Protein AF-A0A3P6TFD8-F1 (afdb_monomer)

Structure (mmCIF, N/CA/C/O backbone):
data_AF-A0A3P6TFD8-F1
#
_entry.id   AF-A0A3P6TFD8-F1
#
loop_
_atom_site.group_PDB
_atom_site.id
_atom_site.type_symbol
_atom_site.label_atom_id
_atom_site.label_alt_id
_atom_site.label_comp_id
_atom_site.label_asym_id
_atom_site.label_entity_id
_atom_site.label_seq_id
_atom_site.pdbx_PDB_ins_code
_atom_site.Cartn_x
_atom_site.Cartn_y
_atom_site.Cartn_z
_atom_site.occupancy
_atom_site.B_iso_or_equiv
_atom_site.auth_seq_id
_atom_site.auth_comp_id
_atom_site.auth_asym_id
_atom_site.auth_atom_id
_atom_site.pdbx_PDB_model_num
ATOM 1 N N . MET A 1 1 ? -7.578 26.033 0.607 1.00 36.38 1 MET A N 1
ATOM 2 C CA . MET A 1 1 ? -6.957 25.962 1.946 1.00 36.38 1 MET A CA 1
ATOM 3 C C . MET A 1 1 ? -6.969 24.503 2.386 1.00 36.38 1 MET A C 1
ATOM 5 O O . MET A 1 1 ? -8.046 23.945 2.525 1.00 36.38 1 MET A O 1
ATOM 9 N N . GLN A 1 2 ? -5.800 23.863 2.452 1.00 47.66 2 GLN A N 1
ATOM 10 C CA . GLN A 1 2 ? -5.614 22.438 2.784 1.00 47.66 2 GLN A CA 1
ATOM 11 C C . GLN A 1 2 ? -5.683 22.212 4.306 1.00 47.66 2 GLN A C 1
ATOM 13 O O . GLN A 1 2 ? -5.324 23.129 5.048 1.00 47.66 2 GLN A O 1
ATOM 18 N N . PRO A 1 3 ? -6.020 20.993 4.774 1.00 44.91 3 PRO A N 1
ATOM 19 C CA . PRO A 1 3 ? -5.415 20.532 6.021 1.00 44.91 3 PRO A CA 1
ATOM 20 C C . PRO A 1 3 ? -4.966 19.054 6.017 1.00 44.91 3 PRO A C 1
ATOM 22 O O . PRO A 1 3 ? -5.744 18.140 5.774 1.00 44.91 3 PRO A O 1
ATOM 25 N N . LEU A 1 4 ? -3.706 18.868 6.429 1.00 47.75 4 LEU A N 1
ATOM 26 C CA . LEU A 1 4 ? -3.262 17.859 7.400 1.00 47.75 4 LEU A CA 1
ATOM 27 C C . LEU A 1 4 ? -3.169 16.378 6.967 1.00 47.75 4 LEU A C 1
ATOM 29 O O . LEU A 1 4 ? -3.817 15.515 7.543 1.00 47.75 4 LEU A O 1
ATOM 33 N N . ILE A 1 5 ? -2.232 16.060 6.068 1.00 49.44 5 ILE A N 1
ATOM 34 C CA . ILE A 1 5 ? -1.654 14.695 5.961 1.00 49.44 5 ILE A CA 1
ATOM 35 C C . ILE A 1 5 ? -0.295 14.617 6.701 1.00 49.44 5 ILE A C 1
ATOM 37 O O . ILE A 1 5 ? 0.386 13.601 6.733 1.00 49.44 5 ILE A O 1
ATOM 41 N N . SER A 1 6 ? 0.127 15.694 7.363 1.00 42.91 6 SER A N 1
ATOM 42 C CA . SER A 1 6 ? 1.501 15.873 7.845 1.00 42.91 6 SER A CA 1
ATOM 43 C C . SER A 1 6 ? 1.810 15.293 9.233 1.00 42.91 6 SER A C 1
ATOM 45 O O . SER A 1 6 ? 2.805 15.689 9.837 1.00 42.91 6 SER A O 1
ATOM 47 N N . LYS A 1 7 ? 1.003 14.374 9.788 1.00 46.19 7 LYS A N 1
ATOM 48 C CA . LYS A 1 7 ? 1.238 13.924 11.175 1.00 46.19 7 LYS A CA 1
ATOM 49 C C . LYS A 1 7 ? 0.818 12.489 11.495 1.00 46.19 7 LYS A C 1
ATOM 51 O O . LYS A 1 7 ? 0.105 12.255 12.462 1.00 46.19 7 LYS A O 1
ATOM 56 N N . LEU A 1 8 ? 1.308 11.527 10.717 1.00 46.44 8 LEU A N 1
ATOM 57 C CA . LEU A 1 8 ? 1.321 10.113 11.128 1.00 46.44 8 LEU A CA 1
ATOM 58 C C . LEU A 1 8 ? 2.705 9.454 11.072 1.00 46.44 8 LEU A C 1
ATOM 60 O O . LEU A 1 8 ? 2.848 8.320 11.508 1.00 46.44 8 LEU A O 1
ATOM 64 N N . PHE A 1 9 ? 3.749 10.171 10.652 1.00 49.31 9 PHE A N 1
ATOM 65 C CA . PHE A 1 9 ? 5.116 9.662 10.743 1.00 49.31 9 PHE A CA 1
ATOM 66 C C . PHE A 1 9 ? 5.769 10.153 12.035 1.00 49.31 9 PHE A C 1
ATOM 68 O O . PHE A 1 9 ? 6.609 11.049 12.032 1.00 49.31 9 PHE A O 1
ATOM 75 N N . THR A 1 10 ? 5.345 9.596 13.170 1.00 48.78 10 THR A N 1
ATOM 76 C CA . THR A 1 10 ? 6.127 9.740 14.402 1.00 48.78 10 THR A CA 1
ATOM 77 C C . THR A 1 10 ? 6.488 8.365 14.935 1.00 48.78 10 THR A C 1
ATOM 79 O O . THR A 1 10 ? 5.669 7.681 15.536 1.00 48.78 10 THR A O 1
ATOM 82 N N . SER A 1 11 ? 7.767 8.050 14.733 1.00 46.00 11 SER A N 1
ATOM 83 C CA . SER A 1 11 ? 8.582 7.072 15.451 1.00 46.00 11 SER A CA 1
ATOM 84 C C . SER A 1 11 ? 8.475 5.600 15.039 1.00 46.00 11 SER A C 1
ATOM 86 O O . SER A 1 11 ? 7.778 4.799 15.652 1.00 46.00 11 SER A O 1
ATOM 88 N N . CYS A 1 12 ? 9.334 5.213 14.097 1.00 45.59 12 CYS A N 1
ATOM 89 C CA . CYS A 1 12 ? 10.145 4.008 14.252 1.00 45.59 12 CYS A CA 1
ATOM 90 C C . CYS A 1 12 ? 11.622 4.434 14.228 1.00 45.59 12 CYS A C 1
ATOM 92 O O . CYS A 1 12 ? 12.233 4.634 13.182 1.00 45.59 12 CYS A O 1
ATOM 94 N N . THR A 1 13 ? 12.183 4.664 15.416 1.00 51.06 13 THR A N 1
ATOM 95 C CA . THR A 1 13 ? 13.610 4.939 15.605 1.00 51.06 13 THR A CA 1
ATOM 96 C C . THR A 1 13 ? 14.419 3.703 15.218 1.00 51.06 13 THR A C 1
ATOM 98 O O . THR A 1 13 ? 14.492 2.734 15.967 1.00 51.06 13 THR A O 1
ATOM 101 N N . GLY A 1 14 ? 15.042 3.774 14.047 1.00 42.38 14 GLY A N 1
ATOM 102 C CA . GLY A 1 14 ? 16.121 2.909 13.584 1.00 42.38 14 GLY A CA 1
ATOM 103 C C . GLY A 1 14 ? 17.056 3.760 12.735 1.00 42.38 14 GLY A C 1
ATOM 104 O O . GLY A 1 14 ? 16.924 3.832 11.520 1.00 42.38 14 GLY A O 1
ATOM 105 N N . GLN A 1 15 ? 17.930 4.505 13.404 1.00 54.97 15 GLN A N 1
ATOM 106 C CA . GLN A 1 15 ? 18.903 5.400 12.794 1.00 54.97 15 GLN A CA 1
ATOM 107 C C . GLN A 1 15 ? 19.919 4.596 11.968 1.00 54.97 15 GLN A C 1
ATOM 109 O O . GLN A 1 15 ? 20.568 3.700 12.497 1.00 54.97 15 GLN A O 1
ATOM 114 N N . SER A 1 16 ? 20.123 4.971 10.706 1.00 41.78 16 SER A N 1
ATOM 115 C CA . SER A 1 16 ? 21.410 4.769 10.039 1.00 41.78 16 SER A CA 1
ATOM 116 C C . SER A 1 16 ? 21.701 5.986 9.169 1.00 41.78 16 SER A C 1
ATOM 118 O O . SER A 1 16 ? 21.076 6.206 8.135 1.00 41.78 16 SER A O 1
ATOM 120 N N . SER A 1 17 ? 22.625 6.822 9.640 1.00 55.19 17 SER A N 1
ATOM 121 C CA . SER A 1 17 ? 23.244 7.877 8.842 1.00 55.19 17 SER A CA 1
ATOM 122 C C . SER A 1 17 ? 24.199 7.253 7.824 1.00 55.19 17 SER A C 1
ATOM 124 O O . SER A 1 17 ? 25.042 6.455 8.220 1.00 55.19 17 SER A O 1
ATOM 126 N N . SER A 1 18 ? 24.128 7.679 6.559 1.00 41.75 18 SER A N 1
ATOM 127 C CA . SER A 1 18 ? 25.263 8.162 5.744 1.00 41.75 18 SER A CA 1
ATOM 128 C C . SER A 1 18 ? 25.064 7.911 4.241 1.00 41.75 18 SER A C 1
ATOM 130 O O . SER A 1 18 ? 24.736 6.808 3.825 1.00 41.75 18 SER A O 1
ATOM 132 N N . ALA A 1 19 ? 25.387 8.956 3.472 1.00 41.75 19 ALA A N 1
ATOM 133 C CA . ALA A 1 19 ? 25.820 8.969 2.074 1.00 41.75 19 ALA A CA 1
ATOM 134 C C . ALA A 1 19 ? 24.805 8.628 0.962 1.00 41.75 19 ALA A C 1
ATOM 136 O O . ALA A 1 19 ? 24.511 7.480 0.673 1.00 41.75 19 ALA A O 1
ATOM 137 N N . GLY A 1 20 ? 24.410 9.683 0.238 1.00 41.69 20 GLY A N 1
ATOM 138 C CA . GLY A 1 20 ? 24.432 9.699 -1.227 1.00 41.69 20 GLY A CA 1
ATOM 139 C C . GLY A 1 20 ? 23.508 8.730 -1.963 1.00 41.69 20 GLY A C 1
ATOM 140 O O . GLY A 1 20 ? 23.911 7.632 -2.309 1.00 41.69 20 GLY A O 1
ATOM 141 N N . GLY A 1 21 ? 22.328 9.225 -2.344 1.00 52.59 21 GLY A N 1
ATOM 142 C CA . GLY A 1 21 ? 21.767 8.987 -3.679 1.00 52.59 21 GLY A CA 1
ATOM 143 C C . GLY A 1 21 ? 21.700 7.542 -4.175 1.00 52.59 21 GLY A C 1
ATOM 144 O O . GLY A 1 21 ? 22.150 7.260 -5.277 1.00 52.59 21 GLY A O 1
ATOM 145 N N . SER A 1 22 ? 21.107 6.638 -3.404 1.00 54.44 22 SER A N 1
ATOM 146 C CA . SER A 1 22 ? 20.420 5.467 -3.950 1.00 54.44 22 SER A CA 1
ATOM 147 C C . SER A 1 22 ? 19.508 4.928 -2.860 1.00 54.44 22 SER A C 1
ATOM 149 O O . SER A 1 22 ? 19.980 4.419 -1.844 1.00 54.44 22 SER A O 1
ATOM 151 N N . GLN A 1 23 ? 18.199 5.122 -3.003 1.00 62.38 23 GLN A N 1
ATOM 152 C CA . GLN A 1 23 ? 17.254 4.534 -2.067 1.00 62.38 23 GLN A CA 1
ATOM 153 C C . GLN A 1 23 ? 17.228 3.032 -2.363 1.00 62.38 23 GLN A C 1
ATOM 155 O O . GLN A 1 23 ? 16.644 2.605 -3.351 1.00 62.38 23 GLN A O 1
ATOM 160 N N . SER A 1 24 ? 17.948 2.239 -1.562 1.00 77.69 24 SER A N 1
ATOM 161 C CA . SER A 1 24 ? 17.972 0.785 -1.739 1.00 77.69 24 SER A CA 1
ATOM 162 C C . SER A 1 24 ? 16.554 0.224 -1.615 1.00 77.69 24 SER A C 1
ATOM 164 O O . SER A 1 24 ? 15.750 0.724 -0.819 1.00 77.69 24 SER A O 1
ATOM 166 N N . VAL A 1 25 ? 16.265 -0.854 -2.341 1.00 73.56 25 VAL A N 1
ATOM 167 C CA . VAL A 1 25 ? 15.033 -1.645 -2.207 1.00 73.56 25 VAL A CA 1
ATOM 168 C C . VAL A 1 25 ? 14.724 -1.996 -0.751 1.00 73.56 25 VAL A C 1
ATOM 170 O O . VAL A 1 25 ? 13.568 -1.925 -0.340 1.00 73.56 25 VAL A O 1
ATOM 173 N N . ASP A 1 26 ? 15.744 -2.257 0.071 1.00 79.44 26 ASP A N 1
ATOM 174 C CA . ASP A 1 26 ? 15.587 -2.494 1.511 1.00 79.44 26 ASP A CA 1
ATOM 175 C C . ASP A 1 26 ? 15.108 -1.251 2.272 1.00 79.44 26 ASP A C 1
ATOM 177 O O . ASP A 1 26 ? 14.293 -1.343 3.193 1.00 79.44 26 ASP A O 1
ATOM 181 N N . SER A 1 27 ? 15.578 -0.064 1.882 1.00 81.56 27 SER A N 1
ATOM 182 C CA . SER A 1 27 ? 15.138 1.208 2.463 1.00 81.56 27 SER A CA 1
ATOM 183 C C . SER A 1 27 ? 13.688 1.521 2.085 1.00 81.56 27 SER A C 1
ATOM 185 O O . SER A 1 27 ? 12.922 1.977 2.935 1.00 81.56 27 SER A O 1
ATOM 187 N N . ILE A 1 28 ? 13.287 1.222 0.844 1.00 81.81 28 ILE A N 1
ATOM 188 C CA . ILE A 1 28 ? 11.896 1.348 0.379 1.00 81.81 28 ILE A CA 1
ATOM 189 C C . ILE A 1 28 ? 11.007 0.349 1.129 1.00 81.81 28 ILE A C 1
ATOM 191 O O . ILE A 1 28 ? 10.003 0.737 1.723 1.00 81.81 28 ILE A O 1
ATOM 195 N N . ALA A 1 29 ? 11.418 -0.919 1.198 1.00 80.56 29 ALA A N 1
ATOM 196 C CA . ALA A 1 29 ? 10.729 -1.976 1.934 1.00 80.56 29 ALA A CA 1
ATOM 197 C C . ALA A 1 29 ? 10.569 -1.655 3.430 1.00 80.56 29 ALA A C 1
ATOM 199 O O . ALA A 1 29 ? 9.553 -2.003 4.038 1.00 80.56 29 ALA A O 1
ATOM 200 N N . SER A 1 30 ? 11.549 -0.978 4.033 1.00 80.56 30 SER A N 1
ATOM 201 C CA . SER A 1 30 ? 11.476 -0.505 5.418 1.00 80.56 30 SER A CA 1
ATOM 202 C C . SER A 1 30 ? 10.478 0.650 5.591 1.00 80.56 30 SER A C 1
ATOM 204 O O . SER A 1 30 ? 9.763 0.695 6.590 1.00 80.56 30 SER A O 1
ATOM 206 N N . SER A 1 31 ? 10.356 1.525 4.586 1.00 79.19 31 SER A N 1
ATOM 207 C CA . SER A 1 31 ? 9.409 2.652 4.567 1.00 79.19 31 SER A CA 1
ATOM 208 C C . SER A 1 31 ? 7.934 2.220 4.467 1.00 79.19 31 SER A C 1
ATOM 210 O O . SER A 1 31 ? 7.038 2.928 4.932 1.00 79.19 31 SER A O 1
ATOM 212 N N . ILE A 1 32 ? 7.654 1.040 3.899 1.00 83.25 32 ILE A N 1
ATOM 213 C CA . ILE A 1 32 ? 6.292 0.488 3.835 1.00 83.25 32 ILE A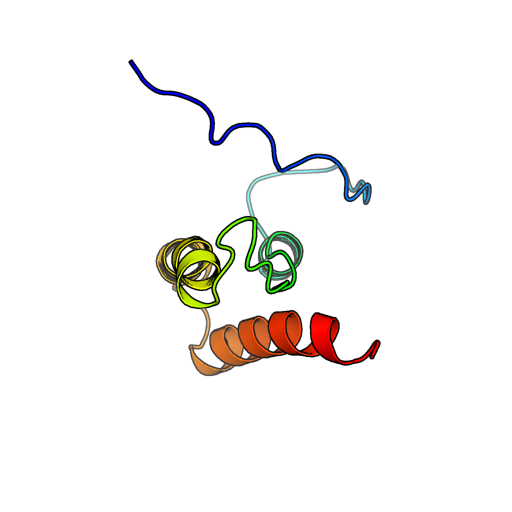 CA 1
ATOM 214 C C . ILE A 1 32 ? 5.827 0.100 5.244 1.00 83.25 32 ILE A C 1
ATOM 216 O O . ILE A 1 32 ? 6.407 -0.787 5.884 1.00 83.25 32 ILE A O 1
ATOM 220 N N . THR A 1 33 ? 4.760 0.735 5.727 1.00 81.62 33 THR A N 1
ATOM 221 C CA . THR A 1 33 ? 4.167 0.428 7.031 1.00 81.62 33 THR A CA 1
ATOM 222 C C . THR A 1 33 ? 3.359 -0.862 6.943 1.00 81.62 33 THR A C 1
ATOM 224 O O . THR A 1 33 ? 2.783 -1.179 5.903 1.00 81.62 33 THR A O 1
ATOM 227 N N . ALA A 1 34 ? 3.335 -1.650 8.019 1.00 82.81 34 ALA A N 1
ATOM 228 C CA . ALA A 1 34 ? 2.493 -2.843 8.073 1.00 82.81 34 ALA A CA 1
ATOM 229 C C . ALA A 1 34 ? 1.010 -2.452 7.975 1.00 82.81 34 ALA A C 1
ATOM 231 O O . ALA A 1 34 ? 0.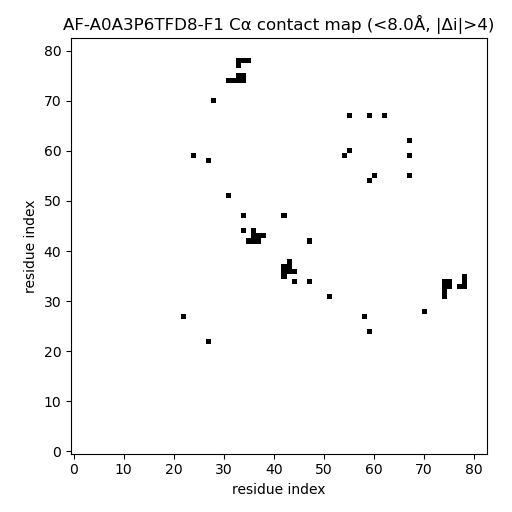599 -1.418 8.508 1.00 82.81 34 ALA A O 1
ATOM 232 N N . PHE A 1 35 ? 0.214 -3.274 7.294 1.00 83.12 35 PHE A N 1
ATOM 233 C CA . PHE A 1 35 ? -1.217 -3.021 7.176 1.00 83.12 35 PHE A CA 1
ATOM 234 C C . PHE A 1 35 ? -1.912 -3.304 8.509 1.00 83.12 35 PHE A C 1
ATOM 236 O O . PHE A 1 35 ? -1.853 -4.420 9.014 1.00 83.12 35 PHE A O 1
ATOM 243 N N . LEU A 1 36 ? -2.602 -2.307 9.055 1.00 80.56 36 LEU A N 1
ATOM 244 C CA . LEU A 1 36 ? -3.408 -2.433 10.265 1.00 80.56 36 LEU A CA 1
ATOM 245 C C . LEU A 1 36 ? -4.819 -1.960 9.950 1.00 80.56 36 LEU A C 1
ATOM 247 O O . LEU A 1 36 ? -5.039 -0.781 9.674 1.00 80.56 36 LEU A O 1
ATOM 251 N N . PHE A 1 37 ? -5.772 -2.888 9.980 1.00 80.19 37 PHE A N 1
ATOM 252 C CA . PHE A 1 37 ? -7.169 -2.548 9.768 1.00 80.19 37 PHE A CA 1
ATOM 253 C C . PHE A 1 37 ? -7.699 -1.741 10.958 1.00 80.19 37 PHE A C 1
ATOM 255 O O . PHE A 1 37 ? -7.767 -2.250 12.079 1.00 80.19 37 PHE A O 1
ATOM 262 N N . ASP A 1 38 ? -8.112 -0.500 10.699 1.00 78.88 38 ASP A N 1
ATOM 263 C CA . ASP A 1 38 ? -8.781 0.349 11.682 1.00 78.88 38 ASP A CA 1
ATOM 264 C C . ASP A 1 38 ? -10.096 0.897 11.100 1.00 78.88 38 ASP A C 1
ATOM 266 O O . ASP A 1 38 ? -10.079 1.806 10.260 1.00 78.88 38 ASP A O 1
ATOM 270 N N . PRO A 1 39 ? -11.258 0.391 11.557 1.00 74.75 39 PRO A N 1
ATOM 271 C CA . PRO A 1 39 ? -12.558 0.858 11.089 1.00 74.75 39 PRO A CA 1
ATOM 272 C C . PRO A 1 39 ? -12.888 2.285 11.556 1.00 74.75 39 PRO A C 1
ATOM 274 O O . PRO A 1 39 ? -13.730 2.943 10.948 1.00 74.75 39 PRO A O 1
ATOM 277 N N . ARG A 1 40 ? -12.237 2.790 12.614 1.00 79.81 40 ARG A N 1
ATOM 278 C CA . ARG A 1 40 ? -12.445 4.151 13.140 1.00 79.81 40 ARG A CA 1
ATOM 279 C C . ARG A 1 40 ? -11.621 5.180 12.376 1.00 79.81 40 ARG A C 1
ATOM 281 O O . ARG A 1 40 ? -12.111 6.280 12.134 1.00 79.81 40 ARG A O 1
ATOM 288 N N . ALA A 1 41 ? -10.402 4.818 11.981 1.00 76.62 41 ALA A N 1
ATOM 289 C CA . ALA A 1 41 ? -9.539 5.647 11.140 1.00 76.62 41 ALA A CA 1
ATOM 290 C C . ALA A 1 41 ? -9.791 5.457 9.629 1.00 76.62 41 ALA A C 1
ATOM 292 O O . ALA A 1 41 ? -9.119 6.090 8.819 1.00 76.62 41 ALA A O 1
ATOM 293 N N . GLN A 1 42 ? -10.757 4.608 9.247 1.00 77.12 42 GLN A N 1
ATOM 294 C CA . GLN A 1 42 ? -11.049 4.231 7.855 1.00 77.12 42 GLN A CA 1
ATOM 295 C C . GLN A 1 42 ? -9.817 3.693 7.103 1.00 77.12 42 GLN A C 1
ATOM 297 O O . GLN A 1 42 ? -9.686 3.850 5.886 1.00 77.12 42 GLN A O 1
ATOM 302 N N . VAL A 1 43 ? -8.907 3.037 7.827 1.00 79.62 43 VAL A N 1
ATOM 303 C CA . VAL A 1 43 ? -7.733 2.393 7.236 1.00 79.62 43 VAL A CA 1
ATOM 304 C C . VAL A 1 43 ? -8.180 1.046 6.681 1.00 79.62 43 VAL A C 1
ATOM 306 O O . VAL A 1 43 ? -8.195 0.025 7.370 1.00 79.62 43 VAL A O 1
ATOM 309 N N . THR A 1 44 ? -8.614 1.075 5.424 1.00 83.81 44 THR A N 1
ATOM 310 C CA . THR A 1 44 ? -8.933 -0.105 4.619 1.00 83.81 44 THR A CA 1
ATOM 311 C C . THR A 1 44 ? -7.722 -0.532 3.797 1.00 83.81 44 THR A C 1
ATOM 313 O O . THR A 1 44 ? -6.780 0.242 3.597 1.00 83.81 44 THR A O 1
ATOM 316 N N . PHE A 1 45 ? -7.749 -1.771 3.302 1.00 81.38 45 PHE A N 1
ATOM 317 C CA . PHE A 1 45 ? -6.699 -2.278 2.422 1.00 81.38 45 PHE A CA 1
ATOM 318 C C . PHE A 1 45 ? -6.531 -1.390 1.184 1.00 81.38 45 PHE A C 1
ATOM 320 O O . PHE A 1 45 ? -5.405 -1.053 0.842 1.00 81.38 45 PHE A O 1
ATOM 327 N N . ASP A 1 46 ? -7.628 -0.928 0.577 1.00 83.44 46 ASP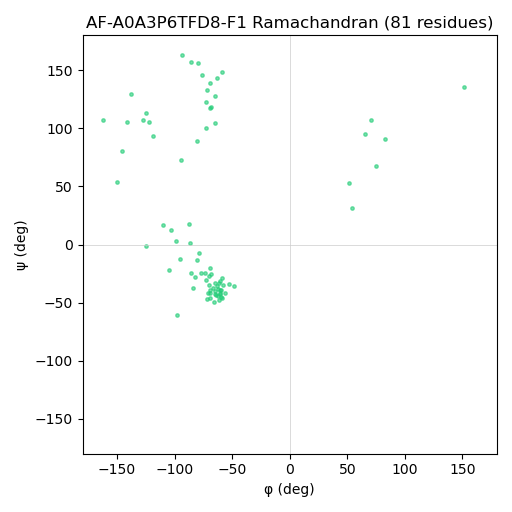 A N 1
ATOM 328 C CA . ASP A 1 46 ? -7.592 -0.015 -0.570 1.00 83.44 46 ASP A CA 1
ATOM 329 C C . ASP A 1 46 ? -6.868 1.300 -0.269 1.00 83.44 46 ASP A C 1
ATOM 331 O O . ASP A 1 46 ? -6.025 1.734 -1.054 1.00 83.44 46 ASP A O 1
ATOM 335 N N . SER A 1 47 ? -7.171 1.931 0.871 1.00 84.75 47 SER A N 1
ATOM 336 C CA . SER A 1 47 ? -6.534 3.188 1.278 1.00 84.75 47 SER A CA 1
ATOM 337 C C . SER A 1 47 ? -5.040 3.005 1.536 1.00 84.75 47 SER A C 1
ATOM 339 O O . SER A 1 47 ? -4.244 3.850 1.135 1.00 84.75 47 SER A O 1
ATOM 341 N N . TRP A 1 48 ? -4.648 1.894 2.165 1.00 84.50 48 TRP A N 1
ATOM 342 C CA . TRP A 1 48 ? -3.245 1.557 2.407 1.00 84.50 48 TRP A CA 1
ATOM 343 C C . TRP A 1 48 ? -2.514 1.205 1.102 1.00 84.50 48 TRP A C 1
ATOM 345 O O . TRP A 1 48 ? -1.445 1.746 0.835 1.00 84.50 48 TRP A O 1
ATOM 355 N N . TYR A 1 49 ? -3.112 0.382 0.238 1.00 83.88 49 TYR A N 1
ATOM 356 C CA . TYR A 1 49 ? -2.534 -0.024 -1.045 1.00 83.88 49 TYR A CA 1
ATOM 357 C C . TYR A 1 49 ? -2.326 1.166 -1.989 1.00 83.88 49 TYR A C 1
ATOM 359 O O . TYR A 1 49 ? -1.284 1.259 -2.637 1.00 83.88 49 TYR A O 1
ATOM 367 N N . LYS A 1 50 ? -3.259 2.128 -2.011 1.00 85.94 50 LYS A N 1
ATOM 368 C CA . LYS A 1 50 ? -3.127 3.366 -2.797 1.00 85.94 50 LYS A CA 1
ATOM 369 C C . LYS A 1 50 ? -1.893 4.195 -2.444 1.00 85.94 50 LYS A C 1
ATOM 371 O O . LYS A 1 50 ? -1.385 4.889 -3.310 1.00 85.94 50 LYS A O 1
ATOM 376 N N . LEU A 1 51 ? -1.402 4.131 -1.208 1.00 81.12 51 LEU A N 1
ATOM 377 C CA . LEU A 1 51 ? -0.187 4.854 -0.815 1.00 81.12 51 LEU A CA 1
ATOM 378 C C . LEU A 1 51 ? 1.081 4.205 -1.377 1.00 81.12 51 LEU A C 1
ATOM 380 O O . LEU A 1 51 ? 2.098 4.875 -1.532 1.00 81.12 51 LEU A O 1
ATOM 384 N N . TYR A 1 52 ? 1.021 2.907 -1.678 1.00 84.19 52 TYR A N 1
ATOM 385 C CA . TYR A 1 52 ? 2.169 2.141 -2.147 1.00 84.19 52 TYR A CA 1
ATOM 386 C C . TYR A 1 52 ? 2.130 1.847 -3.639 1.00 84.19 52 TYR A C 1
ATOM 388 O O . TYR A 1 52 ? 3.186 1.622 -4.210 1.00 84.19 52 TYR A O 1
ATOM 396 N N . VAL A 1 53 ? 0.970 1.878 -4.301 1.00 84.69 53 VAL A N 1
ATOM 397 C CA . VAL A 1 53 ? 0.877 1.627 -5.751 1.00 84.69 53 VAL A CA 1
ATOM 398 C C . VAL A 1 53 ? 1.707 2.628 -6.564 1.00 84.69 53 VAL A C 1
ATOM 400 O O . VAL A 1 53 ? 2.395 2.231 -7.506 1.00 84.69 53 VAL A O 1
ATOM 403 N N . ASP A 1 54 ? 1.723 3.899 -6.153 1.00 83.50 54 ASP A N 1
ATOM 404 C CA . ASP A 1 54 ? 2.555 4.931 -6.775 1.00 83.50 54 ASP A CA 1
ATOM 405 C C . ASP A 1 54 ? 4.047 4.689 -6.487 1.00 83.50 54 ASP A C 1
ATOM 407 O O . ASP A 1 54 ? 4.869 4.742 -7.398 1.00 83.50 54 ASP A O 1
ATOM 411 N N . LEU A 1 55 ? 4.394 4.309 -5.251 1.00 83.38 55 LEU A N 1
ATOM 412 C CA . LEU A 1 55 ? 5.757 3.929 -4.855 1.00 83.38 55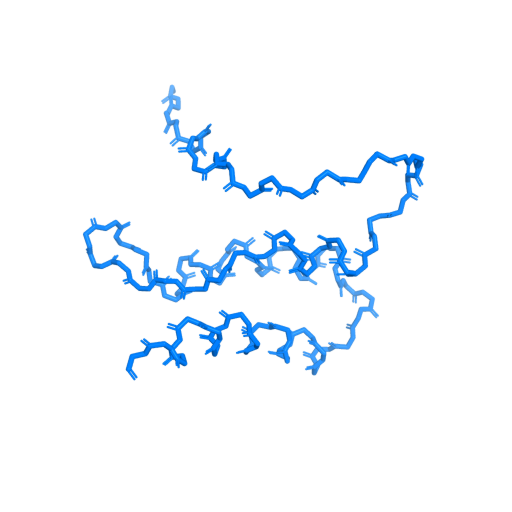 LEU A CA 1
ATOM 413 C C . LEU A 1 55 ? 6.267 2.713 -5.650 1.00 83.38 55 LEU A C 1
ATOM 415 O O . LEU A 1 55 ? 7.401 2.697 -6.117 1.00 83.38 55 LEU A O 1
ATOM 419 N N . PHE A 1 56 ? 5.423 1.697 -5.849 1.00 83.56 56 PHE A N 1
ATOM 420 C CA . PHE A 1 56 ? 5.758 0.515 -6.641 1.00 83.56 56 PHE A CA 1
ATOM 421 C C . PHE A 1 56 ? 5.980 0.847 -8.118 1.00 83.56 56 PHE A C 1
ATOM 423 O O . PHE A 1 56 ? 6.796 0.200 -8.776 1.00 83.56 56 PHE A O 1
ATOM 430 N N . SER A 1 57 ? 5.251 1.839 -8.628 1.00 83.38 57 SER A N 1
ATOM 431 C CA . SER A 1 57 ? 5.302 2.248 -10.033 1.00 83.38 57 SER A CA 1
ATOM 432 C C . SER A 1 57 ? 6.464 3.190 -10.337 1.00 83.38 57 SER A C 1
ATOM 434 O O . SER A 1 57 ? 6.935 3.205 -11.470 1.00 83.38 57 SER A O 1
ATOM 436 N N . VAL A 1 58 ? 6.917 3.976 -9.356 1.00 83.19 58 VAL A N 1
ATOM 437 C CA . VAL A 1 58 ? 8.011 4.947 -9.520 1.00 83.19 58 VAL A CA 1
ATOM 438 C C . VAL A 1 58 ? 9.333 4.362 -9.031 1.00 83.19 58 VAL A C 1
ATOM 440 O O . VAL A 1 58 ? 10.262 4.199 -9.818 1.00 83.19 58 VAL A O 1
ATOM 443 N N . ASP A 1 59 ? 9.413 4.007 -7.751 1.00 81.88 59 ASP A N 1
ATOM 444 C CA . ASP A 1 59 ? 10.667 3.622 -7.096 1.00 81.88 59 ASP A CA 1
ATOM 445 C C . ASP A 1 59 ? 11.014 2.141 -7.281 1.00 81.88 59 ASP A C 1
ATOM 447 O O . ASP A 1 59 ? 12.184 1.768 -7.247 1.00 81.88 59 ASP A O 1
ATOM 451 N N . LEU A 1 60 ? 10.011 1.289 -7.517 1.00 80.38 60 LEU A N 1
ATOM 452 C CA . LEU A 1 60 ? 10.210 -0.144 -7.763 1.00 80.38 60 LEU A CA 1
ATOM 453 C C . LEU A 1 60 ? 9.908 -0.532 -9.214 1.00 80.38 60 LEU A C 1
ATOM 455 O O . LEU A 1 60 ? 9.769 -1.711 -9.514 1.00 80.38 60 LEU A O 1
ATOM 459 N N . ALA A 1 61 ? 9.849 0.427 -10.142 1.00 83.81 61 ALA A N 1
ATOM 460 C CA . ALA A 1 61 ? 9.529 0.167 -11.549 1.00 83.81 61 ALA A CA 1
ATOM 461 C C . ALA A 1 61 ? 10.417 -0.918 -12.191 1.00 83.81 61 ALA A C 1
ATOM 463 O O . ALA A 1 61 ? 9.948 -1.684 -13.028 1.00 83.81 61 ALA A O 1
ATOM 464 N N . ALA A 1 62 ? 11.686 -0.982 -11.776 1.00 85.06 62 ALA A N 1
ATOM 465 C CA . ALA A 1 62 ? 12.683 -1.927 -12.276 1.00 85.06 62 ALA A CA 1
ATOM 466 C C . ALA A 1 62 ? 12.597 -3.331 -11.647 1.00 85.06 62 ALA A C 1
ATOM 468 O O . ALA A 1 62 ? 13.217 -4.258 -12.162 1.00 85.06 62 ALA A O 1
ATOM 469 N N . GLU A 1 63 ? 11.852 -3.490 -10.551 1.00 85.88 63 GLU A N 1
ATOM 470 C CA . GLU A 1 63 ? 11.715 -4.763 -9.843 1.00 85.88 63 GLU A CA 1
ATOM 471 C C . GLU A 1 63 ? 10.611 -5.640 -10.438 1.00 85.88 63 GLU A C 1
ATOM 473 O O . GLU A 1 63 ? 9.647 -5.154 -11.041 1.00 85.88 63 GLU A O 1
ATOM 478 N N . GLU A 1 64 ? 10.716 -6.949 -10.211 1.00 86.56 64 GLU A N 1
ATOM 479 C CA . GLU A 1 64 ? 9.711 -7.912 -10.657 1.00 86.56 64 GLU A CA 1
ATOM 480 C C . GLU A 1 64 ? 8.397 -7.756 -9.883 1.00 86.56 64 GLU A C 1
ATOM 482 O O . GLU A 1 64 ? 8.373 -7.632 -8.655 1.00 86.56 64 GLU A O 1
ATOM 487 N N . ASP A 1 65 ? 7.267 -7.854 -10.584 1.00 84.94 65 ASP A N 1
ATOM 488 C CA . ASP A 1 65 ? 5.948 -7.746 -9.952 1.00 84.94 65 ASP A CA 1
ATOM 489 C C . ASP A 1 65 ? 5.715 -8.846 -8.907 1.00 84.94 65 ASP A C 1
ATOM 491 O O . ASP A 1 65 ? 5.108 -8.597 -7.866 1.00 84.94 65 ASP A O 1
ATOM 495 N N . ALA A 1 66 ? 6.276 -10.042 -9.120 1.00 85.94 66 ALA A N 1
ATOM 496 C CA . ALA A 1 66 ? 6.244 -11.123 -8.138 1.00 85.94 66 ALA A CA 1
ATOM 497 C C . ALA A 1 66 ? 6.941 -10.734 -6.822 1.00 85.94 66 ALA A C 1
ATOM 499 O O . ALA A 1 66 ? 6.435 -11.039 -5.738 1.00 85.94 66 ALA A O 1
ATOM 500 N N . TRP A 1 67 ? 8.065 -10.015 -6.904 1.00 85.31 67 TRP A N 1
ATOM 501 C CA . TRP A 1 67 ? 8.787 -9.523 -5.733 1.00 85.31 67 TRP A CA 1
ATOM 502 C C . TRP A 1 67 ? 8.015 -8.399 -5.026 1.00 85.31 67 TRP A C 1
ATOM 504 O O . TRP A 1 67 ? 7.869 -8.432 -3.802 1.00 85.31 67 TRP A O 1
ATOM 514 N N . LYS A 1 68 ? 7.412 -7.468 -5.781 1.00 84.81 68 LYS A N 1
ATOM 515 C CA . LYS A 1 68 ? 6.548 -6.401 -5.230 1.00 84.81 68 LYS A CA 1
ATOM 516 C C . LYS A 1 68 ? 5.347 -6.971 -4.478 1.00 84.81 68 LYS A C 1
ATOM 518 O O . LYS A 1 68 ? 5.042 -6.543 -3.363 1.00 84.81 68 LYS A O 1
ATOM 523 N N . VAL A 1 69 ? 4.688 -7.975 -5.061 1.00 84.69 69 VAL A N 1
ATOM 524 C CA . VAL A 1 69 ? 3.556 -8.676 -4.437 1.00 84.69 69 VAL A CA 1
ATOM 525 C C . VAL A 1 69 ? 4.009 -9.429 -3.188 1.00 84.69 69 VAL A C 1
ATOM 527 O O . VAL A 1 69 ? 3.338 -9.357 -2.158 1.00 84.69 69 VAL A O 1
ATOM 530 N N . TRP A 1 70 ? 5.161 -10.108 -3.229 1.00 86.31 70 TRP A N 1
ATOM 531 C CA . TRP A 1 70 ? 5.712 -10.782 -2.051 1.00 86.31 70 TRP A CA 1
ATOM 532 C C . TRP A 1 70 ? 6.010 -9.800 -0.911 1.00 86.31 70 TRP A C 1
ATOM 53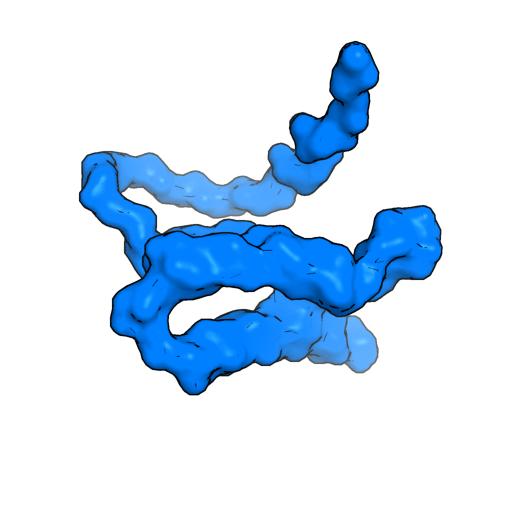4 O O . TRP A 1 70 ? 5.675 -10.076 0.245 1.00 86.31 70 TRP A O 1
ATOM 5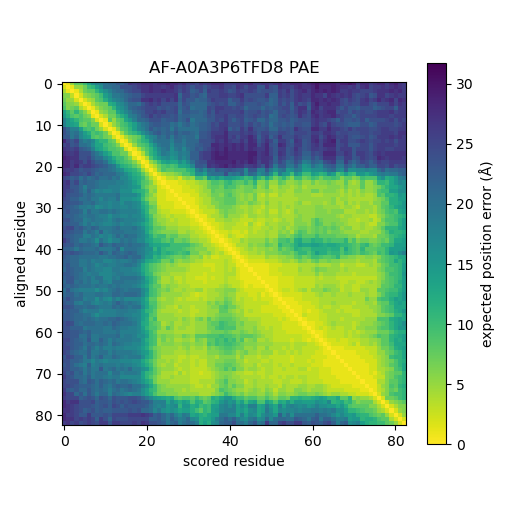44 N N . LEU A 1 71 ? 6.571 -8.631 -1.231 1.00 83.94 71 LEU A N 1
ATOM 545 C CA . LEU A 1 71 ? 6.838 -7.570 -0.265 1.00 83.94 71 LEU A CA 1
ATOM 546 C C . LEU A 1 71 ? 5.541 -7.048 0.377 1.00 83.94 71 LEU A C 1
ATOM 548 O O . LEU A 1 71 ? 5.469 -6.916 1.603 1.00 83.94 71 LEU A O 1
ATOM 552 N N . LEU A 1 72 ? 4.499 -6.828 -0.431 1.00 83.75 72 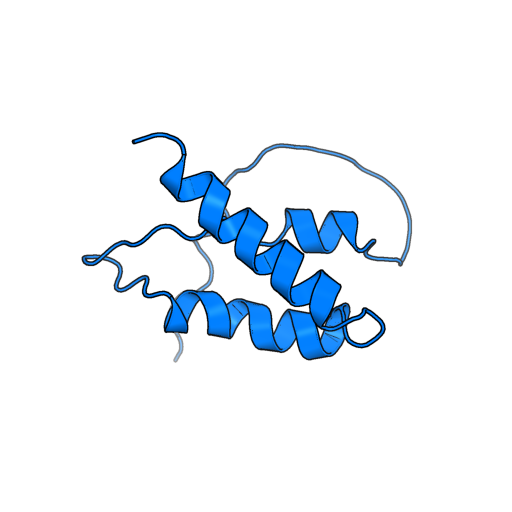LEU A N 1
ATOM 553 C CA . LEU A 1 72 ? 3.176 -6.413 0.042 1.00 83.75 72 LEU A CA 1
ATOM 554 C C . LEU A 1 72 ? 2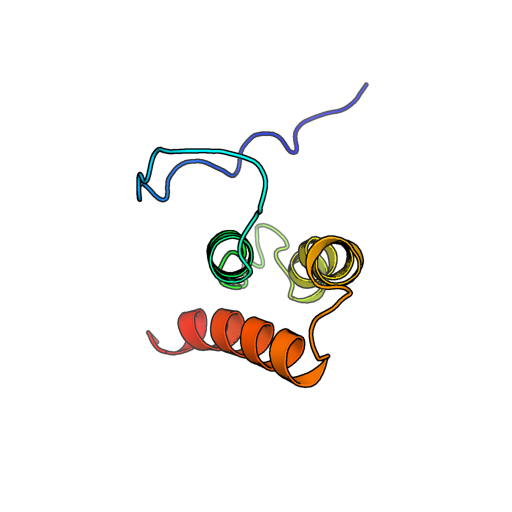.556 -7.464 0.980 1.00 83.75 72 LEU A C 1
ATOM 556 O O . LEU A 1 72 ? 2.106 -7.143 2.081 1.00 83.75 72 LEU A O 1
ATOM 560 N N . LEU A 1 73 ? 2.594 -8.738 0.576 1.00 83.44 73 LEU A N 1
ATOM 561 C CA . LEU A 1 73 ? 2.088 -9.863 1.367 1.00 83.44 73 LEU A CA 1
ATOM 562 C C . LEU A 1 73 ? 2.853 -10.036 2.679 1.00 83.44 73 LEU A C 1
ATOM 564 O O . LEU A 1 73 ? 2.254 -10.387 3.696 1.00 83.44 73 LEU A O 1
ATOM 568 N N . ARG A 1 74 ? 4.163 -9.774 2.683 1.00 83.62 74 ARG A N 1
ATOM 569 C CA . ARG A 1 74 ? 4.968 -9.817 3.904 1.00 83.62 74 ARG A CA 1
ATOM 570 C C . ARG A 1 74 ? 4.514 -8.756 4.904 1.00 83.62 74 ARG A C 1
ATOM 572 O O . ARG A 1 74 ? 4.350 -9.081 6.074 1.00 83.62 74 ARG A O 1
ATOM 579 N N . LYS A 1 75 ? 4.237 -7.532 4.446 1.00 81.62 75 LYS A N 1
ATOM 580 C CA . LYS A 1 75 ? 3.728 -6.436 5.293 1.00 81.62 75 LYS A CA 1
ATOM 581 C C . LYS A 1 75 ? 2.288 -6.649 5.760 1.00 81.62 75 LYS A C 1
ATOM 583 O O . LYS A 1 75 ? 1.934 -6.172 6.835 1.00 81.62 75 LYS A O 1
ATOM 588 N N . LEU A 1 76 ? 1.496 -7.396 4.990 1.00 76.06 76 LEU A N 1
ATOM 589 C CA . LEU A 1 76 ? 0.153 -7.833 5.375 1.00 76.06 76 LEU A CA 1
ATOM 590 C C . LEU A 1 76 ? 0.202 -8.923 6.461 1.00 76.06 76 LEU A C 1
ATOM 592 O O . LEU A 1 76 ? -0.496 -8.841 7.466 1.00 76.06 76 LEU A O 1
ATOM 596 N N . ARG A 1 77 ? 1.062 -9.935 6.282 1.00 64.06 77 ARG A N 1
ATOM 597 C CA . ARG A 1 77 ? 1.139 -11.112 7.163 1.00 64.06 77 ARG A CA 1
ATOM 598 C C . ARG A 1 77 ? 1.761 -10.809 8.527 1.00 64.06 77 ARG A C 1
ATOM 600 O O . ARG A 1 77 ? 1.381 -11.447 9.502 1.00 64.06 77 ARG A O 1
ATOM 607 N N . THR A 1 78 ? 2.686 -9.849 8.621 1.00 58.75 78 THR A N 1
ATOM 608 C CA . THR A 1 78 ? 3.277 -9.459 9.915 1.00 58.75 78 THR A CA 1
ATOM 609 C C . THR A 1 78 ? 2.227 -8.936 10.899 1.00 58.75 78 THR A C 1
ATOM 611 O O . THR A 1 78 ? 2.373 -9.167 12.091 1.00 58.75 78 THR A O 1
ATOM 614 N N . ALA A 1 79 ? 1.157 -8.292 10.426 1.00 53.59 79 ALA A N 1
ATOM 615 C CA . ALA A 1 79 ? 0.116 -7.749 11.298 1.00 53.59 79 ALA A CA 1
ATOM 616 C C . ALA A 1 79 ? -0.860 -8.810 11.848 1.00 53.59 79 ALA A C 1
ATOM 618 O O . ALA A 1 79 ? -1.458 -8.601 12.897 1.00 53.59 79 ALA A O 1
ATOM 619 N N . GLU A 1 80 ? -1.016 -9.946 11.161 1.00 50.59 80 GLU A N 1
ATOM 620 C CA . GLU A 1 80 ? -1.964 -11.012 11.535 1.00 50.59 80 GLU A CA 1
ATOM 621 C C . GLU A 1 80 ? -1.320 -12.139 12.364 1.00 50.59 80 GLU A C 1
ATOM 623 O O . GLU A 1 80 ? -2.034 -12.955 12.935 1.00 50.59 80 GLU A O 1
ATOM 628 N N . HIS A 1 81 ? 0.016 -12.215 12.453 1.00 48.16 81 HIS A N 1
ATOM 629 C CA . HIS A 1 81 ? 0.701 -13.311 13.159 1.00 48.16 81 HIS A CA 1
ATOM 630 C C . HIS A 1 81 ? 0.726 -13.167 14.697 1.00 48.16 81 HIS A C 1
ATOM 632 O O . HIS A 1 81 ? 1.142 -14.097 15.379 1.00 48.16 81 HIS A O 1
ATOM 638 N N . GLU A 1 82 ? 0.282 -12.036 15.253 1.00 49.53 82 GLU A N 1
ATOM 639 C CA . GLU A 1 82 ? 0.272 -11.779 16.707 1.00 49.53 82 GLU A CA 1
ATOM 640 C C . GLU A 1 82 ? -1.112 -11.919 17.373 1.00 49.53 82 GLU A C 1
ATOM 642 O O . GLU A 1 82 ? -1.277 -11.503 18.522 1.00 49.53 82 GLU A O 1
ATOM 647 N N . ARG A 1 83 ? -2.115 -12.489 16.692 1.00 47.09 83 ARG A N 1
ATOM 648 C CA . ARG A 1 83 ? -3.437 -12.752 17.289 1.00 47.09 83 ARG A CA 1
ATOM 649 C C . ARG A 1 83 ? -3.656 -14.201 17.689 1.00 47.09 83 ARG A C 1
ATOM 651 O O . ARG A 1 83 ? -3.318 -15.097 16.887 1.00 47.09 83 ARG A O 1
#

Solvent-accessible surface area (backbone atoms only — not comparable to full-atom values): 5588 Å² total; per-residue (Å²): 137,88,85,85,85,87,82,78,90,77,84,84,90,72,90,78,91,80,82,80,96,69,86,45,70,67,57,53,60,64,68,56,72,61,54,65,85,32,87,87,79,63,39,43,71,67,62,56,47,60,68,42,53,58,47,46,61,64,80,36,56,90,55,55,67,70,56,53,51,49,54,52,50,51,32,45,48,64,58,61,72,81,115

Foldseek 3Di:
DDDDPPPDPDDPDDDDDDDDDDCDPVNLLVVQAAQDDDVVVPRDPVVSVVVCVVVCVPNVVVPDPVVVVVSNVVSDVVNVPPD

Secondary structure (DSSP, 8-state):
-------S-----------SS---HHHHHHHSPPP--BTTTTB-HHHHHHHHHHHHHHTSTTS-HHHHHHHHHHHHHHHHTT-

InterPro domains:
  IPR055510 Domain of unknown function DUF7083 [PF23309] (25-83)

Organism: Dibothriocephalus latus (NCBI:txid60516)

Sequence (83 aa):
MQPLISKLFTSCTGQSSSAGGSQSVDSIASSITAFLFDPRAQVTFDSWYKLYVDLFSVDLAAEEDAWKVWLL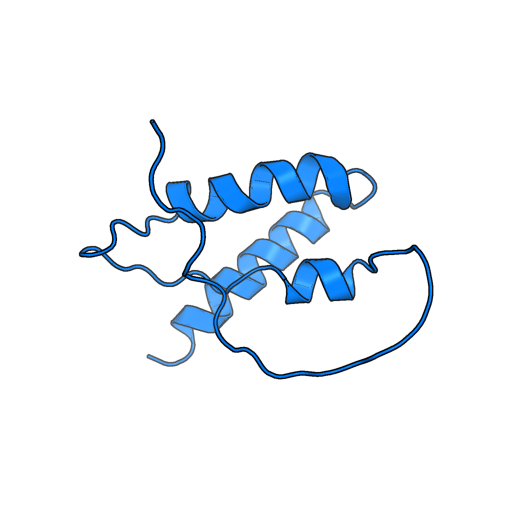LRKLRTAEHER

pLDDT: mean 70.1, std 16.65, range [36.38, 86.56]

Mean predicted aligned error: 12.86 Å

Radius of gyration: 14.51 Å; Cα contacts (8 Å, |Δi|>4): 30; chains: 1; bounding box: 38×39×30 Å